Protein AF-A0A401RMC0-F1 (afdb_monomer)

Nearest PDB structures (foldseek):
  8xi2-assembly1_A  TM=3.808E-01  e=8.772E+00  Chlamydomonas reinhardtii

Structure (mmCIF, N/CA/C/O backbone):
data_AF-A0A401RMC0-F1
#
_entry.id   AF-A0A401RMC0-F1
#
loop_
_atom_site.group_PDB
_atom_site.id
_atom_site.type_symbol
_atom_site.label_atom_id
_atom_site.label_alt_id
_atom_site.label_comp_id
_atom_site.label_asym_id
_atom_site.label_entity_id
_atom_site.label_seq_id
_atom_site.pdbx_PDB_ins_code
_atom_site.Cartn_x
_atom_site.Cartn_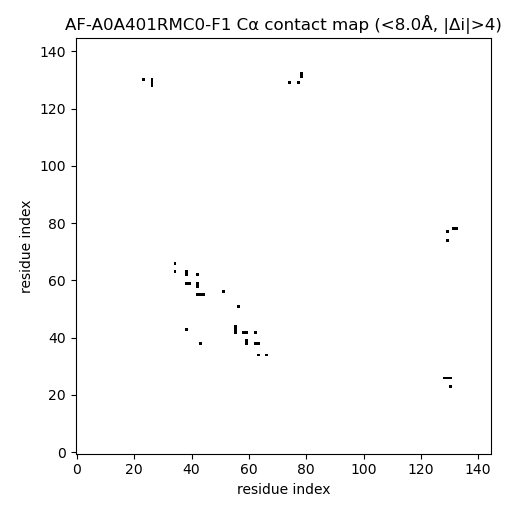y
_atom_site.Cartn_z
_atom_site.occupancy
_atom_site.B_iso_or_equiv
_atom_site.auth_seq_id
_atom_site.auth_comp_id
_atom_site.auth_asym_id
_atom_site.auth_atom_id
_atom_site.pdbx_PDB_model_num
ATOM 1 N N . HIS A 1 1 ? 25.670 35.504 -43.024 1.00 44.22 1 HIS A N 1
ATOM 2 C CA . HIS A 1 1 ? 24.771 34.330 -42.965 1.00 44.22 1 HIS A CA 1
ATOM 3 C C . HIS A 1 1 ? 25.472 33.281 -42.106 1.00 44.22 1 HIS A C 1
ATOM 5 O O . HIS A 1 1 ? 26.605 32.979 -42.419 1.00 44.22 1 HIS A O 1
ATOM 11 N N . ASN A 1 2 ? 24.986 32.751 -40.991 1.00 43.59 2 ASN A N 1
ATOM 12 C CA . ASN A 1 2 ? 23.652 32.695 -40.419 1.00 43.59 2 ASN A CA 1
ATOM 13 C C . ASN A 1 2 ? 23.847 32.429 -38.906 1.00 43.59 2 ASN A C 1
ATOM 15 O O . ASN A 1 2 ? 24.437 31.412 -38.549 1.00 43.59 2 ASN A O 1
ATOM 19 N N . TRP A 1 3 ? 23.411 33.331 -38.021 1.00 46.22 3 TRP A N 1
ATOM 20 C CA . TRP A 1 3 ? 23.380 33.080 -36.571 1.00 46.22 3 TRP A CA 1
ATOM 21 C C . TRP A 1 3 ? 22.082 32.338 -36.244 1.00 46.22 3 TRP A C 1
ATOM 23 O O . TRP A 1 3 ? 21.088 32.935 -35.832 1.00 46.22 3 TRP A O 1
ATOM 33 N N . ALA A 1 4 ? 22.067 31.026 -36.474 1.00 55.19 4 ALA A N 1
ATOM 34 C CA . ALA A 1 4 ? 20.965 30.170 -36.054 1.00 55.19 4 ALA A CA 1
ATOM 35 C C . ALA A 1 4 ? 21.106 29.868 -34.553 1.00 55.19 4 ALA A C 1
ATOM 37 O O . ALA A 1 4 ? 21.628 28.836 -34.141 1.00 55.19 4 ALA A O 1
ATOM 38 N N . GLY A 1 5 ? 20.663 30.811 -33.721 1.00 53.88 5 GLY A N 1
ATOM 39 C CA . GLY A 1 5 ? 20.479 30.580 -32.295 1.00 53.88 5 GLY A CA 1
ATOM 40 C C . GLY A 1 5 ? 19.337 29.592 -32.069 1.00 53.88 5 GLY A C 1
ATOM 41 O O . GLY A 1 5 ? 18.167 29.945 -32.222 1.00 53.88 5 GLY A O 1
ATOM 42 N N . HIS A 1 6 ? 19.663 28.365 -31.663 1.00 63.25 6 HIS A N 1
ATOM 43 C CA . HIS A 1 6 ? 18.699 27.451 -31.056 1.00 63.25 6 HIS A CA 1
ATOM 44 C C . HIS A 1 6 ? 18.194 28.063 -29.742 1.00 63.25 6 HIS A C 1
ATOM 46 O O . HIS A 1 6 ? 18.799 27.894 -28.683 1.00 63.25 6 HIS A O 1
ATOM 52 N N . ARG A 1 7 ? 17.070 28.787 -29.790 1.00 61.75 7 ARG A N 1
ATOM 53 C CA . ARG A 1 7 ? 16.339 29.149 -28.572 1.00 61.75 7 ARG A CA 1
ATOM 54 C C . ARG A 1 7 ? 15.797 27.858 -27.959 1.00 61.75 7 ARG A C 1
ATOM 56 O O . ARG A 1 7 ? 14.891 27.243 -28.520 1.00 61.75 7 ARG A O 1
ATOM 63 N N . LYS A 1 8 ? 16.352 27.430 -26.820 1.00 62.69 8 LYS A N 1
ATOM 64 C CA . LYS A 1 8 ? 15.732 26.373 -26.009 1.00 62.69 8 LYS A CA 1
ATOM 65 C C . LYS A 1 8 ? 14.327 26.842 -25.603 1.00 62.69 8 LYS A C 1
ATOM 67 O O . LYS A 1 8 ? 14.196 27.990 -25.174 1.00 62.69 8 LYS A O 1
ATOM 72 N N . PRO A 1 9 ? 13.282 26.002 -25.715 1.00 62.03 9 PRO A N 1
ATOM 73 C CA . PRO A 1 9 ? 11.961 26.371 -25.228 1.00 62.03 9 PRO A CA 1
ATOM 74 C C . PRO A 1 9 ? 12.041 26.604 -23.715 1.00 62.03 9 PRO A C 1
ATOM 76 O O . PRO A 1 9 ? 12.401 25.698 -22.955 1.00 62.03 9 PRO A O 1
ATOM 79 N N . ALA A 1 10 ? 11.736 27.832 -23.294 1.00 59.50 10 ALA A N 1
ATOM 80 C CA . ALA A 1 10 ? 11.600 28.230 -21.899 1.00 59.50 10 ALA A CA 1
ATOM 81 C C . ALA A 1 10 ? 10.448 27.425 -21.275 1.00 59.50 10 ALA A C 1
ATOM 83 O O . ALA A 1 10 ? 9.285 27.786 -21.402 1.00 59.50 10 ALA A O 1
ATOM 84 N N . GLY A 1 11 ? 10.759 26.258 -20.707 1.00 60.00 11 GLY A N 1
ATOM 85 C CA . GLY A 1 11 ? 9.752 25.365 -20.130 1.00 60.00 11 GLY A CA 1
ATOM 86 C C . GLY A 1 11 ? 10.101 23.877 -20.119 1.00 60.00 11 GLY A C 1
ATOM 87 O O . GLY A 1 11 ? 9.435 23.134 -19.406 1.00 60.00 11 GLY A O 1
ATOM 88 N N . LYS A 1 12 ? 11.130 23.415 -20.851 1.00 63.38 12 LYS A N 1
ATOM 89 C CA . LYS A 1 12 ? 11.584 22.009 -20.739 1.00 63.38 12 LYS A CA 1
ATOM 90 C C . LYS A 1 12 ? 12.226 21.723 -19.377 1.00 63.38 12 LYS A C 1
ATOM 92 O O . LYS A 1 12 ? 11.732 20.882 -18.645 1.00 63.38 12 LYS A O 1
ATOM 97 N N . GLY A 1 13 ? 13.195 22.541 -18.960 1.00 63.12 13 GLY A N 1
ATOM 98 C CA . GLY A 1 13 ? 13.913 22.318 -17.695 1.00 63.12 13 GLY A CA 1
ATOM 99 C C . GLY A 1 13 ? 13.060 22.418 -16.420 1.00 63.12 13 GLY A C 1
ATOM 100 O O . GLY A 1 13 ? 13.413 21.821 -15.412 1.00 63.12 13 GLY A O 1
ATOM 101 N N . HIS A 1 14 ? 11.934 23.142 -16.445 1.00 69.06 14 HIS A N 1
ATOM 102 C CA . HIS A 1 14 ? 11.007 23.180 -15.306 1.00 69.06 14 HIS A CA 1
ATOM 103 C C . HIS A 1 14 ? 10.126 21.923 -15.243 1.00 69.06 14 HIS A C 1
ATOM 105 O O . HIS A 1 14 ? 9.879 21.409 -14.158 1.00 69.06 14 HIS A O 1
ATOM 111 N N . ARG A 1 15 ? 9.701 21.391 -16.398 1.00 68.19 15 ARG A N 1
ATOM 112 C CA . ARG A 1 15 ? 8.924 20.145 -16.466 1.00 68.19 15 ARG A CA 1
ATOM 113 C C . ARG A 1 15 ? 9.756 18.932 -16.058 1.00 68.19 15 ARG A C 1
ATOM 115 O O . ARG A 1 15 ? 9.285 18.152 -15.241 1.00 68.19 15 ARG A O 1
ATOM 122 N N . ASP A 1 16 ? 10.995 18.852 -16.541 1.00 73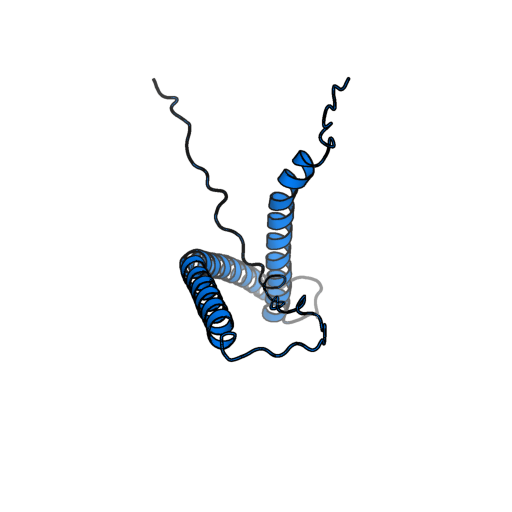.50 16 ASP A N 1
ATOM 123 C CA . ASP A 1 16 ? 11.909 17.740 -16.245 1.00 73.50 16 ASP A CA 1
ATOM 124 C C . ASP A 1 16 ? 12.266 17.677 -14.741 1.00 73.50 16 ASP A C 1
ATOM 126 O O . ASP A 1 16 ? 12.494 16.602 -14.195 1.00 73.50 16 ASP A O 1
ATOM 130 N N . ARG A 1 17 ? 12.271 18.825 -14.037 1.00 74.19 17 ARG A N 1
ATOM 131 C CA . ARG A 1 17 ? 12.481 18.881 -12.578 1.00 74.19 17 ARG A CA 1
ATOM 132 C C . ARG A 1 17 ? 11.234 18.501 -11.775 1.00 74.19 17 ARG A C 1
ATOM 134 O O . ARG A 1 17 ? 11.372 17.871 -10.734 1.00 74.19 17 ARG A O 1
ATOM 141 N N . MET A 1 18 ? 10.043 18.850 -12.262 1.00 81.31 18 MET A N 1
ATOM 142 C CA . MET A 1 18 ? 8.786 18.496 -11.592 1.00 81.31 18 MET A CA 1
ATOM 143 C C . MET A 1 18 ? 8.379 17.035 -11.799 1.00 81.31 18 MET A C 1
ATOM 145 O O . MET A 1 18 ? 7.607 16.497 -11.013 1.00 81.31 18 MET A O 1
ATOM 149 N N . GLU A 1 19 ? 8.878 16.368 -12.836 1.00 86.81 19 GLU A N 1
ATOM 150 C CA . GLU A 1 19 ? 8.550 14.972 -13.128 1.00 86.81 19 GLU A CA 1
ATOM 151 C C . GLU A 1 19 ? 8.875 13.983 -11.985 1.00 86.81 19 GLU A C 1
ATOM 153 O O . GLU A 1 19 ? 7.973 13.230 -11.601 1.00 86.81 19 GLU A O 1
ATOM 158 N N . PRO A 1 20 ? 10.072 13.995 -11.357 1.00 89.62 20 PRO A N 1
ATOM 159 C CA . PRO A 1 20 ? 10.345 13.142 -10.196 1.00 89.62 20 PRO A CA 1
ATOM 160 C C . PRO A 1 20 ? 9.500 13.515 -8.970 1.00 89.62 20 PRO A C 1
ATOM 162 O O . PRO A 1 20 ? 9.054 12.636 -8.238 1.00 89.62 20 PRO A O 1
ATOM 165 N N . GLU A 1 21 ? 9.231 14.804 -8.751 1.00 90.50 21 GLU A N 1
ATOM 166 C CA . GLU A 1 21 ? 8.419 15.289 -7.625 1.00 90.50 21 GLU A CA 1
ATOM 167 C C . GLU A 1 21 ? 6.959 14.822 -7.760 1.00 90.50 21 GLU A C 1
ATOM 169 O O . GLU A 1 21 ? 6.358 14.327 -6.803 1.00 90.50 21 GLU A O 1
ATOM 174 N N . ILE A 1 22 ? 6.412 14.894 -8.977 1.00 91.25 22 ILE A N 1
ATOM 175 C CA . ILE A 1 22 ? 5.079 14.388 -9.313 1.00 91.25 22 ILE A CA 1
ATOM 176 C C . ILE A 1 22 ? 5.033 12.863 -9.195 1.00 91.25 22 ILE A C 1
ATOM 178 O O . ILE A 1 22 ? 4.037 12.333 -8.699 1.00 91.25 22 ILE A O 1
ATOM 182 N N . ARG A 1 23 ? 6.083 12.146 -9.621 1.00 91.75 23 ARG A N 1
ATOM 183 C CA . ARG A 1 23 ? 6.164 10.686 -9.458 1.00 91.75 23 ARG A CA 1
ATOM 184 C C . ARG A 1 23 ? 6.127 10.302 -7.978 1.00 91.75 23 ARG A C 1
ATOM 186 O O . ARG A 1 23 ? 5.265 9.524 -7.592 1.00 91.75 23 ARG A O 1
ATOM 193 N N . ASN A 1 24 ? 6.943 10.933 -7.138 1.00 89.94 24 ASN A N 1
ATOM 194 C CA . ASN A 1 24 ? 6.962 10.663 -5.697 1.00 89.94 24 ASN A CA 1
ATOM 195 C C . ASN A 1 24 ? 5.593 10.887 -5.038 1.00 89.94 24 ASN A C 1
ATOM 197 O O . ASN A 1 24 ? 5.158 10.093 -4.204 1.00 89.94 24 ASN A O 1
ATOM 201 N N . LEU A 1 25 ? 4.891 11.956 -5.426 1.00 95.06 25 LEU A N 1
ATOM 202 C CA . LEU A 1 25 ? 3.541 12.217 -4.932 1.00 95.06 25 LEU A CA 1
ATOM 203 C C . LEU A 1 25 ? 2.550 11.142 -5.394 1.00 95.06 25 LEU A C 1
ATOM 205 O O . LEU A 1 25 ? 1.743 10.672 -4.593 1.00 95.06 25 LEU A O 1
ATOM 209 N N . ARG A 1 26 ? 2.599 10.747 -6.671 1.00 94.94 26 ARG A N 1
ATOM 210 C CA . ARG A 1 26 ? 1.746 9.674 -7.207 1.00 94.94 26 ARG A CA 1
ATOM 211 C C . ARG A 1 26 ? 1.982 8.365 -6.460 1.00 94.94 26 ARG A C 1
ATOM 213 O O . ARG A 1 26 ? 1.012 7.732 -6.053 1.00 94.94 26 ARG A O 1
ATOM 220 N N . ASP A 1 27 ? 3.237 8.018 -6.213 1.00 91.88 27 ASP A N 1
ATOM 221 C CA . ASP A 1 27 ? 3.622 6.797 -5.506 1.00 91.88 27 ASP A CA 1
ATOM 222 C C . ASP A 1 27 ? 3.112 6.815 -4.059 1.00 91.88 27 ASP A C 1
ATOM 224 O O . ASP A 1 27 ? 2.526 5.839 -3.585 1.00 91.88 27 ASP A O 1
ATOM 228 N N . PHE A 1 28 ? 3.239 7.957 -3.373 1.00 94.38 28 PHE A N 1
ATOM 229 C CA . PHE A 1 28 ? 2.660 8.145 -2.044 1.00 94.38 28 PHE A CA 1
ATOM 230 C C . PHE A 1 28 ? 1.141 7.949 -2.050 1.00 94.38 28 PHE A C 1
ATOM 232 O O . PHE A 1 28 ? 0.609 7.215 -1.216 1.00 94.38 28 PHE A O 1
ATOM 239 N N . LEU A 1 29 ? 0.438 8.576 -2.997 1.00 95.81 29 LEU A N 1
ATOM 240 C CA . LEU A 1 29 ? -1.019 8.490 -3.086 1.00 95.81 29 LEU A CA 1
ATOM 241 C C . LEU A 1 29 ? -1.493 7.071 -3.414 1.00 95.81 29 LEU A C 1
ATOM 243 O O . LEU A 1 29 ? -2.506 6.635 -2.872 1.00 95.81 29 LEU A O 1
ATOM 247 N N . LEU A 1 30 ? -0.758 6.326 -4.241 1.00 94.94 30 LEU A N 1
ATOM 248 C CA . LEU A 1 30 ? -1.053 4.920 -4.525 1.00 94.94 30 LEU A CA 1
ATOM 249 C C . LEU A 1 30 ? -0.966 4.064 -3.255 1.00 94.94 30 LEU A C 1
ATOM 251 O O . LEU A 1 30 ? -1.902 3.322 -2.946 1.00 94.94 30 LEU A O 1
ATOM 255 N N . VAL A 1 31 ? 0.114 4.206 -2.481 1.00 95.12 31 VAL A N 1
ATOM 256 C CA . VAL A 1 31 ? 0.289 3.477 -1.213 1.00 95.12 31 VAL A CA 1
ATOM 257 C C . VAL A 1 31 ? -0.766 3.896 -0.190 1.00 95.12 31 VAL A C 1
ATOM 259 O O . VAL A 1 31 ? -1.355 3.038 0.469 1.00 95.12 31 VAL A O 1
ATOM 262 N N . TYR A 1 32 ? -1.047 5.195 -0.081 1.00 96.50 32 TYR A N 1
ATOM 263 C CA . TYR A 1 32 ? -2.067 5.729 0.816 1.00 96.50 32 TYR A CA 1
ATOM 264 C C . TYR A 1 32 ? -3.454 5.170 0.487 1.00 96.50 32 TYR A C 1
ATOM 266 O O . TYR A 1 32 ? -4.108 4.611 1.366 1.00 96.50 32 TYR A O 1
ATOM 274 N N . ASN A 1 33 ? -3.876 5.247 -0.777 1.00 96.88 33 ASN A N 1
ATOM 275 C CA . ASN A 1 33 ? -5.179 4.748 -1.216 1.00 96.88 33 ASN A CA 1
ATOM 276 C C . ASN A 1 33 ? -5.309 3.242 -0.986 1.00 96.88 33 ASN A C 1
ATOM 278 O O . ASN A 1 33 ? -6.358 2.760 -0.559 1.00 96.88 33 ASN A O 1
ATOM 282 N N . LYS A 1 34 ? -4.230 2.483 -1.213 1.00 96.75 34 LYS A N 1
ATOM 283 C CA . LYS A 1 34 ? -4.260 1.050 -0.931 1.00 96.75 34 LYS A CA 1
ATOM 284 C C . LYS A 1 34 ? -4.343 0.758 0.566 1.00 96.75 34 LYS A C 1
ATOM 286 O O . LYS A 1 34 ? -5.035 -0.178 0.979 1.00 96.75 34 LYS A O 1
ATOM 291 N N . MET A 1 35 ? -3.643 1.541 1.381 1.00 97.06 35 MET A N 1
ATOM 292 C CA . MET A 1 35 ? -3.658 1.416 2.835 1.00 97.06 35 MET A CA 1
ATOM 293 C C . MET A 1 35 ? -5.046 1.702 3.405 1.00 97.06 35 MET A C 1
ATOM 295 O O . MET A 1 35 ? -5.530 0.920 4.223 1.00 97.06 35 MET A O 1
ATOM 299 N N . THR A 1 36 ? -5.698 2.780 2.962 1.00 97.50 36 THR A N 1
ATOM 300 C CA . THR A 1 36 ? -7.036 3.154 3.440 1.00 97.50 36 THR A CA 1
ATOM 301 C C . THR A 1 36 ? -8.065 2.085 3.096 1.00 97.50 36 THR A C 1
ATOM 303 O O . THR A 1 36 ? -8.784 1.642 3.989 1.00 97.50 36 THR A O 1
ATOM 306 N N . GLU A 1 37 ? -8.068 1.586 1.857 1.00 98.19 37 GLU A N 1
ATOM 307 C CA . GLU A 1 37 ? -8.929 0.475 1.430 1.00 98.19 37 GLU A CA 1
ATOM 308 C C . GLU A 1 37 ? -8.689 -0.783 2.283 1.00 98.19 37 GLU A C 1
ATOM 310 O O . GLU A 1 37 ? -9.621 -1.399 2.804 1.00 98.19 37 GLU A O 1
ATOM 315 N N . THR A 1 38 ? -7.422 -1.157 2.468 1.00 97.88 38 THR A N 1
ATOM 316 C CA . THR A 1 38 ? -7.052 -2.380 3.192 1.00 97.88 38 THR A CA 1
ATOM 317 C C . THR A 1 38 ? -7.445 -2.307 4.664 1.00 97.88 38 THR A C 1
ATOM 319 O O . THR A 1 38 ? -7.986 -3.275 5.202 1.00 97.88 38 THR A O 1
ATOM 322 N N . CYS A 1 39 ? -7.178 -1.181 5.326 1.00 98.19 39 CYS A N 1
ATOM 323 C CA . CYS A 1 39 ? -7.514 -1.020 6.735 1.00 98.19 39 CYS A CA 1
ATOM 324 C C . CYS A 1 39 ? -9.019 -0.852 6.942 1.00 98.19 39 CYS A C 1
ATOM 326 O O . CYS A 1 39 ? -9.539 -1.401 7.909 1.00 98.19 39 CYS A O 1
ATOM 328 N N . PHE A 1 40 ? -9.736 -0.204 6.020 1.00 97.69 40 PHE A N 1
ATOM 329 C CA . PHE A 1 40 ? -11.196 -0.148 6.065 1.00 97.69 40 PHE A CA 1
ATOM 330 C C . PHE A 1 40 ? -11.804 -1.556 6.007 1.00 97.69 40 PHE A C 1
ATOM 332 O O . PHE A 1 40 ? -12.502 -1.957 6.933 1.00 97.69 40 PHE A O 1
ATOM 339 N N . ASN A 1 41 ? -11.432 -2.352 4.998 1.00 97.50 41 ASN A N 1
ATOM 340 C CA . ASN A 1 41 ? -11.959 -3.709 4.806 1.00 97.50 41 ASN A CA 1
ATOM 341 C C . ASN A 1 41 ? -11.610 -4.683 5.944 1.00 97.50 41 ASN A C 1
ATOM 343 O O . ASN A 1 41 ? -12.285 -5.696 6.116 1.00 97.50 41 ASN A O 1
ATOM 347 N N . LYS A 1 42 ? -10.527 -4.430 6.690 1.00 97.50 42 LYS A N 1
ATOM 348 C CA . LYS A 1 42 ? -10.080 -5.302 7.788 1.00 97.50 42 LYS A CA 1
ATOM 349 C C . LYS A 1 42 ? -10.579 -4.870 9.159 1.00 97.50 42 LYS A C 1
ATOM 351 O O . LYS A 1 42 ? -10.806 -5.735 9.999 1.00 97.50 42 LYS A O 1
ATOM 356 N N . CYS A 1 43 ? -10.653 -3.566 9.406 1.00 97.88 43 CYS A N 1
ATOM 357 C CA . CYS A 1 43 ? -10.889 -3.036 10.742 1.00 97.88 43 CYS A CA 1
ATOM 358 C C . CYS A 1 43 ? -12.306 -2.524 10.943 1.00 97.88 43 CYS A C 1
ATOM 360 O O . CYS A 1 43 ? -12.766 -2.580 12.073 1.00 97.88 43 CYS A O 1
ATOM 362 N N . VAL A 1 44 ? -12.999 -2.051 9.905 1.00 96.31 44 VAL A N 1
ATOM 363 C CA . VAL A 1 44 ? -14.384 -1.590 10.048 1.00 96.31 44 VAL A CA 1
ATOM 364 C C . VAL A 1 44 ? -15.299 -2.802 9.976 1.00 96.31 44 VAL A C 1
ATOM 366 O O . VAL A 1 44 ? -15.458 -3.419 8.925 1.00 96.31 44 VAL A O 1
ATOM 369 N N . THR A 1 45 ? -15.863 -3.175 11.122 1.00 92.19 45 THR A N 1
ATOM 370 C CA . THR A 1 45 ? -16.641 -4.421 11.260 1.00 92.19 45 THR A CA 1
ATOM 371 C C . THR A 1 45 ? -18.129 -4.162 11.412 1.00 92.19 45 THR A C 1
ATOM 373 O O . THR A 1 45 ? -18.943 -5.035 11.106 1.00 92.19 45 THR A O 1
ATOM 376 N N . ASN A 1 46 ? -18.501 -2.967 11.872 1.00 89.00 46 ASN A N 1
ATOM 377 C CA . ASN A 1 46 ? -19.883 -2.618 12.133 1.00 89.00 46 ASN A CA 1
ATOM 378 C C . ASN A 1 46 ? -20.173 -1.169 11.718 1.00 89.00 46 ASN A C 1
ATOM 380 O O . ASN A 1 46 ? -19.473 -0.248 12.118 1.00 89.00 46 ASN A O 1
ATOM 384 N N . LEU A 1 47 ? -21.234 -0.970 10.932 1.00 93.06 47 LEU A N 1
ATOM 385 C CA . LEU A 1 47 ? -21.653 0.344 10.424 1.00 93.06 47 LEU A CA 1
ATOM 386 C C . LEU A 1 47 ? -22.949 0.852 11.081 1.00 93.06 47 LEU A C 1
ATOM 388 O O . LEU A 1 47 ? -23.599 1.752 10.555 1.00 93.06 47 LEU A O 1
ATOM 392 N N . ASN A 1 48 ? -23.346 0.284 12.224 1.00 93.69 48 ASN A N 1
ATOM 393 C CA . ASN A 1 48 ? -24.562 0.692 12.937 1.00 93.69 48 ASN A CA 1
ATOM 394 C C . ASN A 1 48 ? -24.415 2.069 13.603 1.00 93.69 48 ASN A C 1
ATOM 396 O O . ASN A 1 48 ? -25.418 2.711 13.911 1.00 93.69 48 ASN A O 1
ATOM 400 N N . TYR A 1 49 ? -23.182 2.532 13.822 1.00 90.81 49 TYR A N 1
ATOM 401 C CA . TYR A 1 49 ? -22.882 3.830 14.416 1.00 90.81 49 TYR A CA 1
ATOM 402 C C . TYR A 1 49 ? -21.994 4.650 13.483 1.00 90.81 49 TYR A C 1
ATOM 404 O O . TYR A 1 49 ? -21.146 4.120 12.773 1.00 90.81 49 TYR A O 1
ATOM 412 N N . ARG A 1 50 ? -22.179 5.974 13.501 1.00 93.38 50 ARG A N 1
ATOM 413 C CA . ARG A 1 50 ? -21.386 6.910 12.688 1.00 93.38 50 ARG A CA 1
ATOM 414 C C . ARG A 1 50 ? -19.955 7.096 13.213 1.00 93.38 50 ARG A C 1
ATOM 416 O O . ARG A 1 50 ? -19.091 7.542 12.465 1.00 93.38 50 ARG A O 1
ATOM 423 N N . ASN A 1 51 ? -19.719 6.790 14.487 1.00 93.25 51 ASN A N 1
ATOM 424 C CA . ASN A 1 51 ? -18.425 6.977 15.137 1.00 93.25 51 ASN A CA 1
ATOM 425 C C . ASN A 1 51 ? -17.635 5.667 15.154 1.00 93.25 51 ASN A C 1
ATOM 427 O O . ASN A 1 51 ? -18.209 4.604 15.373 1.00 93.25 51 ASN A O 1
ATOM 431 N N . ILE A 1 52 ? -16.316 5.780 14.991 1.00 93.38 52 ILE A N 1
ATOM 432 C CA . ILE A 1 52 ? -15.372 4.667 15.132 1.00 93.38 52 ILE A CA 1
ATOM 433 C C . ILE A 1 52 ? -15.351 4.205 16.592 1.00 93.38 52 ILE A C 1
ATOM 435 O O . ILE A 1 52 ? -15.240 5.018 17.512 1.00 93.38 52 ILE A O 1
ATOM 439 N N . THR A 1 53 ? -15.457 2.896 16.802 1.00 95.12 53 THR A N 1
ATOM 440 C CA . THR A 1 53 ? -15.331 2.295 18.137 1.00 95.12 53 THR A CA 1
ATOM 441 C C . THR A 1 53 ? -13.859 2.194 18.560 1.00 95.12 53 THR A C 1
ATOM 443 O O . THR A 1 53 ? -12.969 2.096 17.718 1.00 95.12 53 THR A O 1
ATOM 446 N N . LEU A 1 54 ? -13.574 2.136 19.867 1.00 95.69 54 LEU A N 1
ATOM 447 C CA . LEU A 1 54 ? -12.194 2.024 20.381 1.00 95.69 54 LEU A CA 1
ATOM 448 C C . LEU A 1 54 ? -11.447 0.793 19.826 1.00 95.69 54 LEU A C 1
ATOM 450 O O . LEU A 1 54 ? -10.239 0.821 19.597 1.00 95.69 54 LEU A O 1
ATOM 454 N N . THR A 1 55 ? -12.167 -0.306 19.595 1.00 95.69 55 THR A N 1
ATOM 455 C CA . THR A 1 55 ? -11.622 -1.523 18.981 1.00 95.69 55 THR A CA 1
ATOM 456 C C . THR A 1 55 ? -11.199 -1.302 17.532 1.00 95.69 55 THR A C 1
ATOM 458 O O . THR A 1 55 ? -10.137 -1.771 17.123 1.00 95.69 55 THR A O 1
ATOM 461 N N . GLU A 1 56 ? -12.001 -0.568 16.764 1.00 96.69 56 GLU A N 1
ATOM 462 C CA . GLU A 1 56 ? -11.711 -0.249 15.367 1.00 96.69 56 GLU A CA 1
ATOM 463 C C . GLU A 1 56 ? -10.573 0.768 15.268 1.00 96.69 56 GLU A C 1
ATOM 465 O O . GLU A 1 56 ? -9.669 0.586 14.457 1.00 96.69 56 GLU A O 1
ATOM 470 N N . GLU A 1 57 ? -10.542 1.769 16.151 1.00 96.62 57 GLU A N 1
ATOM 471 C CA . GLU A 1 57 ? -9.444 2.735 16.264 1.00 96.62 57 GLU A CA 1
ATOM 472 C C . GLU A 1 57 ? -8.104 2.031 16.528 1.00 96.62 57 GLU A C 1
ATOM 474 O O . GLU A 1 57 ? -7.134 2.204 15.784 1.00 96.62 57 GLU A O 1
ATOM 479 N N . ASN A 1 58 ? -8.065 1.152 17.534 1.00 98.12 58 ASN A N 1
ATOM 480 C CA . ASN A 1 58 ? -6.878 0.356 17.842 1.00 98.12 58 ASN A CA 1
ATOM 481 C C . ASN A 1 58 ? -6.478 -0.560 16.675 1.00 98.12 58 ASN A C 1
ATOM 483 O O . ASN A 1 58 ? -5.286 -0.735 16.405 1.00 98.12 58 ASN A O 1
ATOM 487 N N . CYS A 1 59 ? -7.445 -1.141 15.960 1.00 98.31 59 CYS A N 1
ATOM 488 C CA . CYS A 1 59 ? -7.164 -1.941 14.769 1.00 98.31 59 CYS A CA 1
ATOM 489 C C . CYS A 1 59 ? -6.539 -1.094 13.654 1.00 98.31 59 CYS A C 1
ATOM 491 O O . CYS A 1 59 ? -5.517 -1.498 13.098 1.00 98.31 59 CYS A O 1
ATOM 493 N N . ILE A 1 60 ? -7.102 0.080 13.353 1.00 98.06 60 ILE A N 1
ATOM 494 C CA . ILE A 1 60 ? -6.635 0.973 12.283 1.00 98.06 60 ILE A CA 1
ATOM 495 C C . ILE A 1 60 ? -5.205 1.444 12.562 1.00 98.06 60 ILE A C 1
ATOM 497 O O . ILE A 1 60 ? -4.359 1.355 11.671 1.00 98.06 60 ILE A O 1
ATOM 501 N N . ASN A 1 61 ? -4.901 1.844 13.801 1.00 98.06 61 ASN A N 1
ATOM 502 C CA . ASN A 1 61 ? -3.551 2.252 14.207 1.00 98.06 61 ASN A CA 1
ATOM 503 C C . ASN A 1 61 ? -2.522 1.131 13.981 1.00 98.06 61 ASN A C 1
ATOM 505 O O . ASN A 1 61 ? -1.464 1.341 13.382 1.00 98.06 61 ASN A O 1
ATOM 509 N N . ASN A 1 62 ? -2.863 -0.094 14.387 1.00 98.38 62 ASN A N 1
ATOM 510 C CA . ASN A 1 62 ? -2.008 -1.258 14.167 1.00 98.38 62 ASN A CA 1
ATOM 511 C C . ASN A 1 62 ? -1.906 -1.647 12.684 1.00 98.38 62 ASN A C 1
ATOM 513 O O . ASN A 1 62 ? -0.841 -2.065 12.231 1.00 98.38 62 ASN A O 1
ATOM 517 N N . CYS A 1 63 ? -2.999 -1.537 11.927 1.00 98.38 63 CYS A N 1
ATOM 518 C CA . CYS A 1 63 ? -3.046 -1.841 10.500 1.00 98.38 63 CYS A CA 1
ATOM 519 C C . CYS A 1 63 ? -2.131 -0.904 9.709 1.00 98.38 63 CYS A C 1
ATOM 521 O O . CYS A 1 63 ? -1.263 -1.381 8.976 1.00 98.38 63 CYS A O 1
ATOM 523 N N . ALA A 1 64 ? -2.270 0.407 9.917 1.00 98.06 64 ALA A N 1
ATOM 524 C CA . ALA A 1 64 ? -1.444 1.416 9.268 1.00 98.06 64 ALA A CA 1
ATOM 525 C C . ALA A 1 64 ? 0.039 1.229 9.619 1.00 98.06 64 ALA A C 1
ATOM 527 O O . ALA A 1 64 ? 0.874 1.141 8.720 1.00 98.06 64 ALA A O 1
ATOM 528 N N . GLY A 1 65 ? 0.368 1.061 10.907 1.00 97.81 65 GLY A N 1
ATOM 529 C CA . GLY A 1 65 ? 1.748 0.828 11.346 1.00 97.81 65 GLY A CA 1
ATOM 530 C C . GLY A 1 65 ? 2.369 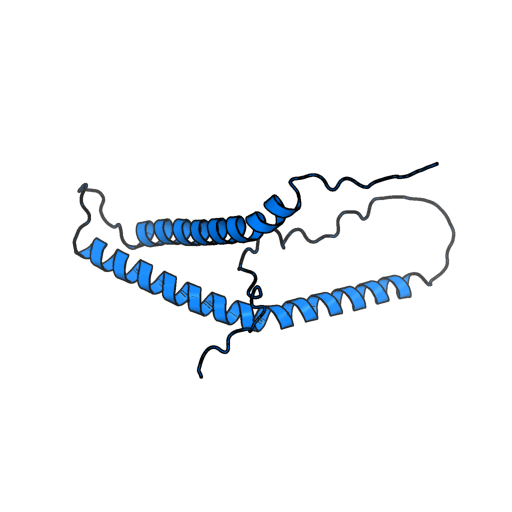-0.425 10.720 1.00 97.81 65 GLY A C 1
ATOM 531 O O . GLY A 1 65 ? 3.485 -0.378 10.197 1.00 97.81 65 GLY A O 1
ATOM 532 N N . LYS A 1 66 ? 1.626 -1.542 10.690 1.00 98.12 66 LYS A N 1
ATOM 533 C CA . LYS A 1 66 ? 2.073 -2.774 10.019 1.00 98.12 66 LYS A CA 1
ATOM 534 C C . LYS A 1 66 ? 2.318 -2.537 8.536 1.00 98.12 66 LYS A C 1
ATOM 536 O O . LYS A 1 66 ? 3.384 -2.904 8.053 1.00 98.12 66 LYS A O 1
ATOM 541 N N . LEU A 1 67 ? 1.365 -1.921 7.837 1.00 97.25 67 LEU A N 1
ATOM 542 C CA . LEU A 1 67 ? 1.450 -1.721 6.394 1.00 97.25 67 LEU A CA 1
ATOM 543 C C . LEU A 1 67 ? 2.635 -0.823 6.026 1.00 97.25 67 LEU A C 1
ATOM 545 O O . LEU A 1 67 ? 3.413 -1.198 5.151 1.00 97.25 67 LEU A O 1
ATOM 549 N N . ILE A 1 68 ? 2.851 0.276 6.754 1.00 96.62 68 ILE A N 1
ATOM 550 C CA . ILE A 1 68 ? 4.004 1.172 6.572 1.00 96.62 68 ILE A CA 1
ATOM 551 C C . ILE A 1 68 ? 5.322 0.413 6.764 1.00 96.62 68 ILE A C 1
ATOM 553 O O . ILE A 1 68 ? 6.186 0.450 5.886 1.00 96.62 68 ILE A O 1
ATOM 557 N N . HIS A 1 69 ? 5.475 -0.328 7.867 1.00 97.44 69 HIS A N 1
ATOM 558 C CA . HIS A 1 69 ? 6.702 -1.084 8.137 1.00 97.44 69 HIS A CA 1
ATOM 559 C C . HIS A 1 69 ? 6.946 -2.173 7.089 1.00 97.44 69 HIS A C 1
ATOM 561 O O . HIS A 1 69 ? 8.073 -2.356 6.626 1.00 97.44 69 HIS A O 1
ATOM 567 N N . THR A 1 70 ? 5.898 -2.894 6.683 1.00 96.56 70 THR A N 1
ATOM 568 C CA . THR A 1 70 ? 6.020 -3.912 5.635 1.00 96.56 70 THR A CA 1
ATOM 569 C C . THR A 1 70 ? 6.363 -3.301 4.287 1.00 96.56 70 THR A C 1
ATOM 571 O O . THR A 1 70 ? 7.247 -3.823 3.615 1.00 96.56 70 THR A O 1
ATOM 574 N N . ASN A 1 71 ? 5.745 -2.174 3.926 1.00 93.75 71 ASN A N 1
ATOM 575 C CA . ASN A 1 71 ? 6.031 -1.472 2.683 1.00 93.75 71 ASN A CA 1
ATOM 576 C C . ASN A 1 71 ? 7.502 -1.045 2.637 1.00 93.75 71 ASN A C 1
ATOM 578 O O . ASN A 1 71 ? 8.192 -1.323 1.665 1.00 93.75 71 ASN A O 1
ATOM 582 N N . HIS A 1 72 ? 8.028 -0.493 3.734 1.00 95.81 72 HIS A N 1
ATOM 583 C CA . HIS A 1 72 ? 9.437 -0.106 3.827 1.00 95.81 72 HIS A CA 1
ATOM 584 C C . HIS A 1 72 ? 10.403 -1.292 3.685 1.00 95.81 72 HIS A C 1
ATOM 586 O O . HIS A 1 72 ? 11.438 -1.181 3.025 1.00 95.81 72 HIS A O 1
ATOM 592 N N . ARG A 1 73 ? 10.073 -2.440 4.291 1.00 97.12 73 ARG A N 1
ATOM 593 C CA . ARG A 1 73 ? 10.887 -3.663 4.184 1.00 97.12 73 ARG A CA 1
ATOM 594 C C . ARG A 1 73 ? 10.870 -4.241 2.772 1.00 97.12 73 ARG A C 1
ATOM 596 O O . ARG A 1 73 ? 11.926 -4.607 2.265 1.00 97.12 73 ARG A O 1
ATOM 603 N N . LEU A 1 74 ? 9.693 -4.311 2.151 1.00 95.00 74 LEU A N 1
ATOM 604 C CA . LEU A 1 74 ? 9.536 -4.775 0.772 1.00 95.00 74 LEU A CA 1
ATOM 605 C C . LEU A 1 74 ? 10.279 -3.862 -0.194 1.00 95.00 74 LEU A C 1
ATOM 607 O O . LEU A 1 74 ? 11.020 -4.349 -1.041 1.00 95.00 74 LEU A O 1
ATOM 611 N N . MET A 1 75 ? 10.145 -2.552 -0.003 1.00 93.69 75 MET A N 1
ATOM 612 C CA . MET A 1 75 ? 10.841 -1.552 -0.793 1.00 93.69 75 MET A CA 1
ATOM 613 C C . MET A 1 75 ? 12.357 -1.728 -0.693 1.00 93.69 75 MET A C 1
ATOM 615 O O . MET A 1 75 ? 13.029 -1.854 -1.708 1.00 93.69 75 MET A O 1
ATOM 619 N N . SER A 1 76 ? 12.896 -1.841 0.524 1.00 94.88 76 SER A N 1
ATOM 620 C CA . SER A 1 76 ? 14.331 -2.075 0.740 1.00 94.88 76 SER A CA 1
ATOM 621 C C . SER A 1 76 ? 14.837 -3.337 0.030 1.00 94.88 76 SER A C 1
ATOM 623 O O . SER A 1 76 ? 15.858 -3.297 -0.655 1.00 94.88 76 SER A O 1
ATOM 625 N N . ALA A 1 77 ? 14.100 -4.447 0.128 1.00 96.31 77 ALA A N 1
ATOM 626 C CA . ALA A 1 77 ? 14.458 -5.684 -0.561 1.00 96.31 77 ALA A CA 1
ATOM 627 C C . ALA A 1 77 ? 14.386 -5.539 -2.090 1.00 96.31 77 ALA A C 1
ATOM 629 O O . ALA A 1 77 ? 15.272 -6.010 -2.800 1.00 96.31 77 ALA A O 1
ATOM 630 N N . TYR A 1 78 ? 13.359 -4.859 -2.600 1.00 94.94 78 TYR A N 1
ATOM 631 C CA . TYR A 1 78 ? 13.190 -4.595 -4.026 1.00 94.94 78 TYR A CA 1
ATOM 632 C C . TYR A 1 78 ? 14.384 -3.830 -4.603 1.00 94.94 78 TYR A C 1
ATOM 634 O O . TYR A 1 78 ? 14.963 -4.266 -5.596 1.00 94.94 78 TYR A O 1
ATOM 642 N N . VAL A 1 79 ? 14.806 -2.753 -3.932 1.00 95.31 79 VAL A N 1
ATOM 643 C CA . VAL A 1 79 ? 15.982 -1.953 -4.315 1.00 95.31 79 VAL A CA 1
ATOM 644 C C . VAL A 1 79 ? 17.251 -2.799 -4.396 1.00 95.31 79 VAL A C 1
ATOM 646 O O . VAL A 1 79 ? 18.054 -2.616 -5.307 1.00 95.31 79 VAL A O 1
ATOM 649 N N . GLN A 1 80 ? 17.432 -3.741 -3.470 1.00 95.06 80 GLN A N 1
ATOM 650 C CA . GLN A 1 80 ? 18.607 -4.617 -3.453 1.00 95.06 80 GLN A CA 1
ATOM 651 C C . GLN A 1 80 ? 18.586 -5.655 -4.583 1.00 95.06 80 GLN A C 1
ATOM 653 O O . GLN A 1 80 ? 19.633 -6.003 -5.124 1.00 95.06 80 GLN A O 1
ATOM 658 N N . LEU A 1 81 ? 17.407 -6.172 -4.934 1.00 95.12 81 LEU A N 1
ATOM 659 C CA . LEU A 1 81 ? 17.267 -7.295 -5.864 1.00 95.12 81 LEU A CA 1
ATOM 660 C C . LEU A 1 81 ? 17.110 -6.857 -7.323 1.00 95.12 81 LEU A C 1
ATOM 662 O O . LEU A 1 81 ? 17.565 -7.561 -8.229 1.00 95.12 81 LEU A O 1
ATOM 666 N N . MET A 1 82 ? 16.477 -5.709 -7.566 1.00 93.88 82 MET A N 1
ATOM 667 C CA . MET A 1 82 ? 16.128 -5.276 -8.917 1.00 93.88 82 MET A CA 1
ATOM 668 C C . MET A 1 82 ? 17.306 -5.089 -9.875 1.00 93.88 82 MET A C 1
ATOM 670 O O . MET A 1 82 ? 17.178 -5.546 -11.012 1.00 93.88 82 MET A O 1
ATOM 674 N N . PRO A 1 83 ? 18.458 -4.514 -9.477 1.00 95.06 83 PRO A N 1
ATOM 675 C CA . PRO A 1 83 ? 19.586 -4.343 -10.392 1.00 95.06 83 PRO A CA 1
ATOM 676 C C . PRO A 1 83 ? 20.035 -5.668 -11.020 1.00 95.06 83 PRO A C 1
ATOM 678 O O . PRO A 1 83 ? 20.217 -5.760 -12.231 1.00 95.06 83 PRO A O 1
ATOM 681 N N . THR A 1 84 ? 20.123 -6.727 -10.213 1.00 94.69 84 THR A N 1
ATOM 682 C CA . THR A 1 84 ? 20.500 -8.071 -10.673 1.00 94.69 84 THR A CA 1
ATOM 683 C C . THR A 1 84 ? 19.452 -8.667 -11.610 1.00 94.69 84 T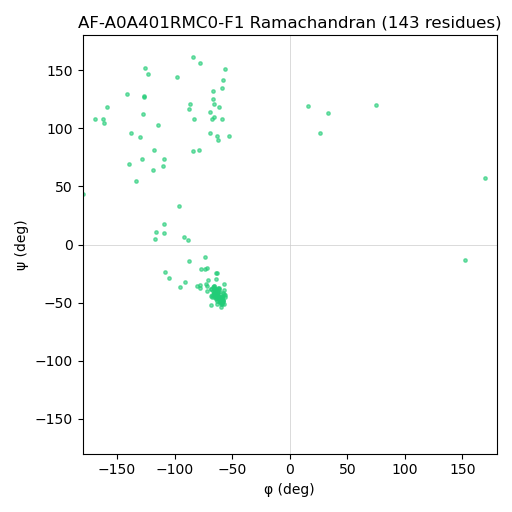HR A C 1
ATOM 685 O O . THR A 1 84 ? 19.794 -9.284 -12.621 1.00 94.69 84 THR A O 1
ATOM 688 N N . ILE A 1 85 ? 18.167 -8.487 -11.289 1.00 93.88 85 ILE A N 1
ATOM 689 C CA . ILE A 1 85 ? 17.060 -8.984 -12.115 1.00 93.88 85 ILE A CA 1
ATOM 690 C C . ILE A 1 85 ? 17.079 -8.296 -13.482 1.00 93.88 85 ILE A C 1
ATOM 692 O O . ILE A 1 85 ? 17.032 -8.978 -14.507 1.00 93.88 85 ILE A O 1
ATOM 696 N N . VAL A 1 86 ? 17.194 -6.967 -13.504 1.00 94.69 86 VAL A N 1
ATOM 697 C CA . VAL A 1 86 ? 17.237 -6.166 -14.734 1.00 94.69 86 VAL A CA 1
ATOM 698 C C . VAL A 1 86 ? 18.470 -6.511 -15.566 1.00 94.69 86 VAL A C 1
ATOM 700 O O . VAL A 1 86 ? 18.335 -6.752 -16.764 1.00 94.69 86 VAL A O 1
ATOM 703 N N . GLN A 1 87 ? 19.644 -6.641 -14.942 1.00 92.81 87 GLN A N 1
ATOM 704 C CA . GLN A 1 87 ? 20.875 -7.011 -15.644 1.00 92.81 87 GLN A CA 1
ATOM 705 C C . GLN A 1 87 ? 20.736 -8.349 -16.378 1.00 92.81 87 GLN A C 1
ATOM 707 O O . GLN A 1 87 ? 21.139 -8.472 -17.534 1.00 92.81 87 GLN A O 1
ATOM 712 N N . ARG A 1 88 ? 20.115 -9.342 -15.731 1.00 94.00 88 ARG A N 1
ATOM 713 C CA . ARG A 1 88 ? 19.863 -10.650 -16.346 1.00 94.00 88 ARG A CA 1
ATOM 714 C C . ARG A 1 88 ? 18.903 -10.557 -17.528 1.00 94.00 88 ARG A C 1
ATOM 716 O O . ARG A 1 88 ? 19.101 -11.224 -18.538 1.00 94.00 88 ARG A O 1
ATOM 723 N N . ARG A 1 89 ? 17.866 -9.718 -17.425 1.00 92.81 89 ARG A N 1
ATOM 724 C CA . ARG A 1 89 ? 16.952 -9.487 -18.551 1.00 92.81 89 ARG A CA 1
ATOM 725 C C . ARG A 1 89 ? 17.697 -8.906 -19.745 1.00 92.81 89 ARG A C 1
ATOM 727 O O . ARG A 1 89 ? 17.509 -9.409 -20.845 1.00 92.81 89 ARG A O 1
ATOM 734 N N . ILE A 1 90 ? 18.562 -7.916 -19.525 1.00 92.31 90 ILE A N 1
ATOM 735 C CA . ILE A 1 90 ? 19.361 -7.301 -20.594 1.00 92.31 90 ILE A CA 1
ATOM 736 C C . ILE A 1 90 ? 20.237 -8.355 -21.286 1.00 92.31 90 ILE A C 1
ATOM 738 O O . ILE A 1 90 ? 20.160 -8.482 -22.507 1.00 92.31 90 ILE A O 1
ATOM 742 N N . SER A 1 91 ? 20.969 -9.186 -20.532 1.00 90.56 91 SER A N 1
ATOM 743 C CA . SER A 1 91 ? 21.804 -10.240 -21.132 1.00 90.56 91 SER A CA 1
ATOM 744 C C . SER A 1 91 ? 20.996 -11.278 -21.917 1.00 90.56 91 SER A C 1
ATOM 746 O O . SER A 1 91 ? 21.432 -11.732 -22.973 1.00 90.56 91 SER A O 1
ATOM 748 N N . ASP A 1 92 ? 19.803 -11.643 -21.433 1.00 91.06 92 ASP A N 1
ATOM 749 C CA . ASP A 1 92 ? 18.924 -12.586 -22.131 1.00 91.06 92 ASP A CA 1
ATOM 750 C C . ASP A 1 92 ? 18.404 -11.996 -23.456 1.00 91.06 92 ASP A C 1
ATOM 752 O O . ASP A 1 92 ? 18.258 -12.725 -24.442 1.00 91.06 92 ASP A O 1
ATOM 756 N N . TYR A 1 93 ? 18.121 -10.687 -23.498 1.00 87.88 93 TYR A N 1
ATOM 757 C CA . TYR A 1 93 ? 17.721 -9.997 -24.729 1.00 87.88 93 TYR A CA 1
ATOM 758 C C . TYR A 1 93 ? 18.865 -9.932 -25.737 1.00 87.88 93 TYR A C 1
ATOM 760 O O . TYR A 1 93 ? 18.645 -10.222 -26.912 1.00 87.88 93 TY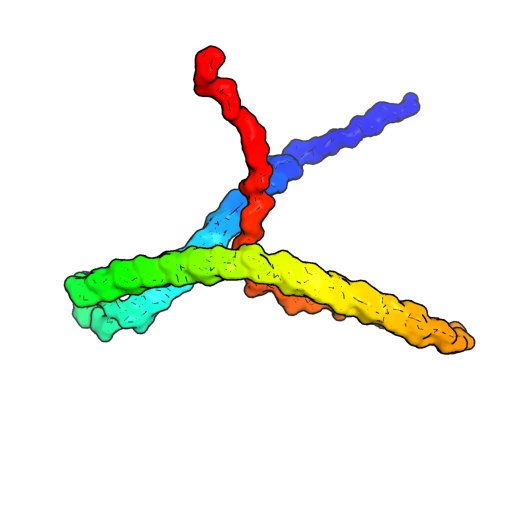R A O 1
ATOM 768 N N . GLU A 1 94 ? 20.078 -9.612 -25.289 1.00 90.62 94 GLU A N 1
ATOM 769 C CA . GLU A 1 94 ? 21.264 -9.567 -26.150 1.00 90.62 94 GLU A CA 1
ATOM 770 C C . GLU A 1 94 ? 21.594 -10.947 -26.735 1.00 90.62 94 GLU A C 1
ATOM 772 O O . GLU A 1 94 ? 21.827 -11.065 -27.938 1.00 90.62 94 GLU A O 1
ATOM 777 N N . ALA A 1 95 ? 21.529 -12.008 -25.923 1.00 90.75 95 ALA A N 1
ATOM 778 C CA . ALA A 1 95 ? 21.759 -13.378 -26.382 1.00 90.75 95 ALA A CA 1
ATOM 779 C C . ALA A 1 95 ? 20.725 -13.815 -27.431 1.00 90.75 95 ALA A C 1
ATOM 781 O O . ALA A 1 95 ? 21.083 -14.342 -28.485 1.00 90.75 95 ALA A O 1
ATOM 782 N N . LYS A 1 96 ? 19.438 -13.535 -27.191 1.00 89.69 96 LYS A N 1
ATOM 783 C CA . LYS A 1 96 ? 18.370 -13.830 -28.158 1.00 89.69 96 LYS A CA 1
ATOM 784 C C . LYS A 1 96 ? 18.508 -13.005 -29.435 1.00 89.69 96 LYS A C 1
ATOM 786 O O . LYS A 1 96 ? 18.297 -13.541 -30.519 1.00 89.69 96 LYS A O 1
ATOM 791 N N . ALA A 1 97 ? 18.886 -11.731 -29.331 1.00 86.06 97 ALA A N 1
ATOM 792 C CA . ALA A 1 97 ? 19.148 -10.890 -30.496 1.00 86.06 97 ALA A CA 1
ATOM 793 C C . ALA A 1 97 ? 20.319 -11.440 -31.329 1.00 86.06 97 ALA A C 1
ATOM 795 O O . ALA A 1 97 ? 20.212 -11.522 -32.552 1.00 86.06 97 ALA A O 1
ATOM 796 N N . ALA A 1 98 ? 21.394 -11.904 -30.683 1.00 81.19 98 ALA A N 1
ATOM 797 C CA . ALA A 1 98 ? 22.520 -12.544 -31.360 1.00 81.19 98 ALA A CA 1
ATOM 798 C C . ALA A 1 98 ? 22.131 -13.877 -32.027 1.00 81.19 98 ALA A C 1
ATOM 800 O O . ALA A 1 98 ? 22.555 -14.144 -33.151 1.00 81.19 98 ALA A O 1
ATOM 801 N N . GLU A 1 99 ? 21.274 -14.689 -31.398 1.00 78.94 99 GLU A N 1
ATOM 802 C CA . GLU A 1 99 ? 20.743 -15.913 -32.013 1.00 78.94 99 GLU A CA 1
ATOM 803 C C . GLU A 1 99 ? 19.877 -15.637 -33.251 1.00 78.94 99 GLU A C 1
ATOM 805 O O . GLU A 1 99 ? 19.948 -16.389 -34.225 1.00 78.94 99 GLU A O 1
ATOM 810 N N . VAL A 1 100 ? 19.067 -14.571 -33.241 1.00 75.69 100 VAL A N 1
ATOM 811 C CA . VAL A 1 100 ? 18.255 -14.158 -34.402 1.00 75.69 100 VAL A CA 1
ATOM 812 C C . VAL A 1 100 ? 19.150 -13.696 -35.557 1.00 75.69 100 VAL A C 1
ATOM 814 O O . VAL A 1 100 ? 18.874 -14.020 -36.710 1.00 75.69 100 VAL A O 1
ATOM 817 N N . VAL A 1 101 ? 20.260 -13.015 -35.253 1.00 72.44 101 VAL A N 1
ATOM 818 C CA . VAL A 1 101 ? 21.269 -12.595 -36.243 1.00 72.44 101 VAL A CA 1
ATOM 819 C C . VAL A 1 101 ? 22.074 -13.787 -36.786 1.00 72.44 101 VAL A C 1
ATOM 821 O O . VAL A 1 101 ? 22.485 -13.777 -37.941 1.00 72.44 101 VAL A O 1
ATOM 824 N N . GLN A 1 102 ? 22.287 -14.844 -35.997 1.00 61.62 102 GLN A N 1
ATOM 825 C CA . GLN A 1 102 ? 22.985 -16.053 -36.460 1.00 61.62 102 GLN A CA 1
ATOM 826 C C . GLN A 1 102 ? 22.081 -16.994 -37.271 1.00 61.62 102 GLN A C 1
ATOM 828 O O . GLN A 1 102 ? 22.534 -17.594 -38.246 1.00 61.62 102 GLN A O 1
ATOM 833 N N . LYS A 1 103 ? 20.793 -17.100 -36.918 1.00 59.09 103 LYS A N 1
ATOM 834 C CA . LYS A 1 103 ? 19.804 -17.915 -37.649 1.00 59.09 103 LYS A CA 1
ATOM 835 C C . LYS A 1 103 ? 19.375 -17.292 -38.986 1.00 59.09 103 LYS A C 1
ATOM 837 O O . LYS A 1 103 ? 18.759 -17.986 -39.789 1.00 59.09 103 LYS A O 1
ATOM 842 N N . SER A 1 104 ? 19.734 -16.034 -39.264 1.00 53.50 104 SER A N 1
ATOM 843 C CA . SER A 1 104 ? 19.500 -15.372 -40.556 1.00 53.50 104 SER A CA 1
ATOM 844 C C . SER A 1 104 ? 20.618 -15.572 -41.594 1.00 53.50 104 SER A C 1
ATOM 846 O O . SER A 1 104 ? 20.498 -15.052 -42.701 1.00 53.50 104 SER A O 1
ATOM 848 N N . ASN A 1 105 ? 21.661 -16.370 -41.310 1.00 52.16 105 ASN A N 1
ATOM 849 C CA . ASN A 1 105 ? 22.697 -16.727 -42.296 1.00 52.16 105 ASN A CA 1
ATOM 850 C C . ASN A 1 105 ? 22.469 -18.089 -42.997 1.00 52.16 105 ASN A C 1
ATOM 852 O O . ASN A 1 105 ? 23.420 -18.788 -43.344 1.00 52.16 105 ASN A O 1
ATOM 856 N N . VAL A 1 106 ? 21.210 -18.477 -43.227 1.00 43.47 106 VAL A N 1
ATOM 857 C CA . VAL A 1 106 ? 20.851 -19.558 -44.163 1.00 43.47 106 VAL A CA 1
ATOM 858 C C . VAL A 1 106 ? 20.052 -18.945 -45.319 1.00 43.47 106 VAL A C 1
ATOM 860 O O . VAL A 1 106 ? 18.888 -18.610 -45.152 1.00 43.47 106 VAL A O 1
ATOM 863 N N . ASN A 1 107 ? 20.738 -18.775 -46.457 1.00 41.47 107 ASN A N 1
ATOM 864 C CA . ASN A 1 107 ? 20.285 -18.445 -47.820 1.00 41.47 107 ASN A CA 1
ATOM 865 C C . ASN A 1 107 ? 19.055 -17.529 -48.021 1.00 41.47 107 ASN A C 1
ATOM 867 O O . ASN A 1 107 ? 17.909 -17.946 -47.874 1.00 41.47 107 ASN A O 1
ATOM 871 N N . LEU A 1 108 ? 19.311 -16.337 -48.581 1.00 34.56 108 LEU A N 1
ATOM 872 C CA . LEU A 1 108 ? 18.338 -15.559 -49.365 1.00 34.56 108 LEU A CA 1
ATOM 873 C C . LEU A 1 108 ? 17.831 -16.380 -50.572 1.00 34.56 108 LEU A C 1
ATOM 875 O O . LEU A 1 108 ? 18.628 -17.015 -51.267 1.00 34.56 108 LEU A O 1
ATOM 879 N N . PRO A 1 109 ? 16.535 -16.267 -50.901 1.00 36.62 109 PRO A N 1
ATOM 880 C CA . PRO A 1 109 ? 16.206 -15.387 -52.015 1.00 36.62 109 PRO A CA 1
ATOM 881 C C . PRO A 1 109 ? 15.160 -14.334 -51.640 1.00 36.62 109 PRO A C 1
ATOM 883 O O . PRO A 1 109 ? 14.334 -14.501 -50.747 1.00 36.62 109 PRO A O 1
ATOM 886 N N . ALA A 1 110 ? 15.254 -13.208 -52.337 1.00 44.56 110 ALA A N 1
ATOM 887 C CA . ALA A 1 110 ? 14.384 -12.059 -52.190 1.00 44.56 110 ALA A CA 1
ATOM 888 C C . ALA A 1 110 ? 12.946 -12.376 -52.626 1.00 44.56 110 ALA A C 1
ATOM 890 O O . ALA A 1 110 ? 12.726 -12.730 -53.780 1.00 44.56 110 ALA A O 1
ATOM 891 N N . SER A 1 111 ? 11.983 -12.143 -51.733 1.00 31.81 111 SER A N 1
ATOM 892 C CA . SER A 1 111 ? 10.678 -11.567 -52.078 1.00 31.81 111 SER A CA 1
ATOM 893 C C . SER A 1 111 ? 9.922 -11.183 -50.803 1.00 31.81 111 SER A C 1
ATOM 895 O O . SER A 1 111 ? 9.500 -12.037 -50.029 1.00 31.81 111 SER A O 1
ATOM 897 N N . GLU A 1 112 ? 9.836 -9.871 -50.602 1.00 39.81 112 GLU A N 1
ATOM 898 C CA . GLU A 1 112 ? 8.773 -9.093 -49.958 1.00 39.81 112 GLU A CA 1
ATOM 899 C C . GLU A 1 112 ? 7.743 -9.829 -49.087 1.00 39.81 112 GLU A C 1
ATOM 901 O O . GLU A 1 112 ? 6.902 -10.578 -49.575 1.00 39.81 112 GLU A O 1
ATOM 906 N N . SER A 1 113 ? 7.696 -9.448 -47.809 1.00 33.25 113 SER A N 1
ATOM 907 C CA . SER A 1 113 ? 6.454 -9.064 -47.124 1.00 33.25 113 SER A CA 1
ATOM 908 C C . SER A 1 113 ? 6.818 -8.271 -45.873 1.00 33.25 113 SER A C 1
ATOM 910 O O . SER A 1 113 ? 7.307 -8.804 -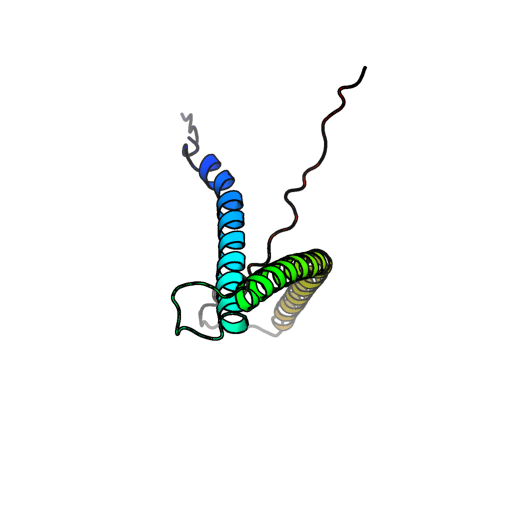44.880 1.00 33.25 113 SER A O 1
ATOM 912 N N . GLN A 1 114 ? 6.628 -6.956 -45.958 1.00 45.41 114 GLN A N 1
ATOM 913 C CA . GLN A 1 114 ? 6.679 -6.057 -44.815 1.00 45.41 114 GLN A CA 1
ATOM 914 C C . GLN A 1 114 ? 5.464 -6.339 -43.927 1.00 45.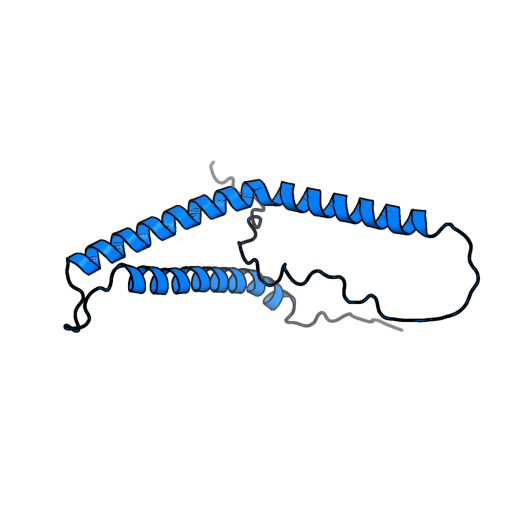41 114 GLN A C 1
ATOM 916 O O . GLN A 1 114 ? 4.332 -6.059 -44.309 1.00 45.41 114 GLN A O 1
ATOM 921 N N . SER A 1 115 ? 5.702 -6.845 -42.722 1.00 29.33 115 SER A N 1
ATOM 922 C CA . SER A 1 115 ? 4.750 -6.743 -41.618 1.00 29.33 115 SER A CA 1
ATOM 923 C C . SER A 1 115 ? 5.522 -6.413 -40.345 1.00 29.33 115 SER A C 1
ATOM 925 O O . SER A 1 115 ? 6.119 -7.281 -39.715 1.00 29.33 115 SER A O 1
ATOM 927 N N . SER A 1 116 ? 5.565 -5.112 -40.051 1.00 43.00 116 SER A N 1
ATOM 928 C CA . SER A 1 116 ? 5.528 -4.526 -38.706 1.00 43.00 116 SER A CA 1
ATOM 929 C C . SER A 1 116 ? 6.036 -5.403 -37.553 1.00 43.00 116 SER A C 1
ATOM 931 O O . SER A 1 116 ? 5.266 -6.128 -36.931 1.00 43.00 116 SER A O 1
ATOM 933 N N . ILE A 1 117 ? 7.305 -5.217 -37.179 1.00 36.84 117 ILE A N 1
ATOM 934 C CA . ILE A 1 117 ? 7.776 -5.449 -35.807 1.00 36.84 117 ILE A CA 1
ATOM 935 C C . ILE A 1 117 ? 8.074 -4.076 -35.202 1.00 36.84 117 ILE A C 1
ATOM 937 O O . ILE A 1 117 ? 9.217 -3.647 -35.094 1.00 36.84 117 ILE A O 1
ATOM 941 N N . ALA A 1 118 ? 7.008 -3.350 -34.874 1.00 32.69 118 ALA A N 1
ATOM 942 C CA . ALA A 1 118 ? 7.063 -2.225 -33.942 1.00 32.69 118 ALA A CA 1
ATOM 943 C C . ALA A 1 118 ? 6.370 -2.567 -32.610 1.00 32.69 118 ALA A C 1
ATOM 945 O O . ALA A 1 118 ? 6.200 -1.697 -31.767 1.00 32.69 118 ALA A O 1
ATOM 946 N N . GLU A 1 119 ? 6.010 -3.836 -32.390 1.00 36.69 119 GLU A N 1
ATOM 947 C CA . GLU A 1 119 ? 5.351 -4.272 -31.160 1.00 36.69 119 GLU A CA 1
ATOM 948 C C . GLU A 1 119 ? 5.902 -5.620 -30.690 1.00 36.69 119 GLU A C 1
ATOM 950 O O . GLU A 1 119 ? 5.258 -6.658 -30.752 1.00 36.69 119 GLU A O 1
ATOM 955 N N . ILE A 1 120 ? 7.155 -5.598 -30.236 1.00 37.09 120 ILE A N 1
ATOM 956 C CA . ILE A 1 120 ? 7.626 -6.493 -29.170 1.00 37.09 120 ILE A CA 1
ATOM 957 C C . ILE A 1 120 ? 8.403 -5.618 -28.183 1.00 37.09 120 ILE A C 1
ATOM 959 O O . ILE A 1 120 ? 9.575 -5.829 -27.887 1.00 37.09 120 ILE A O 1
ATOM 963 N N . VAL A 1 121 ? 7.741 -4.568 -27.703 1.00 29.11 121 VAL A N 1
ATOM 964 C CA . VAL A 1 121 ? 7.972 -4.130 -26.332 1.00 29.11 121 VAL A CA 1
ATOM 965 C C . VAL A 1 121 ? 6.990 -4.978 -25.535 1.00 29.11 121 VAL A C 1
ATOM 967 O O . VAL A 1 121 ? 5.791 -4.874 -25.796 1.00 29.11 121 VAL A O 1
ATOM 970 N N . PRO A 1 122 ? 7.421 -5.861 -24.621 1.00 35.53 122 PRO A N 1
ATOM 971 C CA . PRO A 1 122 ? 6.496 -6.359 -23.627 1.00 35.53 122 PRO A CA 1
ATOM 972 C C . PRO A 1 122 ? 5.983 -5.128 -22.881 1.00 35.53 122 PRO A C 1
ATOM 974 O O . PRO A 1 122 ? 6.724 -4.462 -22.155 1.00 35.53 122 PRO A O 1
ATOM 977 N N . VAL A 1 123 ? 4.726 -4.792 -23.148 1.00 36.59 123 VAL A N 1
ATOM 978 C CA . VAL A 1 123 ? 3.867 -4.002 -22.279 1.00 36.59 123 VAL A CA 1
ATOM 979 C C . VAL A 1 123 ? 3.914 -4.693 -20.922 1.00 36.59 123 VAL A C 1
ATOM 981 O O . VAL A 1 123 ? 3.249 -5.700 -20.760 1.00 36.59 123 VAL A O 1
ATOM 984 N N . ASP A 1 124 ? 4.810 -4.254 -20.032 1.00 28.91 124 ASP A N 1
ATOM 985 C CA . ASP A 1 124 ? 4.733 -4.427 -18.568 1.00 28.91 124 ASP A CA 1
ATOM 986 C C . ASP A 1 124 ? 5.940 -3.793 -17.840 1.00 28.91 124 ASP A C 1
ATOM 988 O O . ASP A 1 124 ? 6.498 -4.345 -16.893 1.00 28.91 124 ASP A O 1
ATOM 992 N N . LEU A 1 125 ? 6.341 -2.579 -18.238 1.00 36.94 125 LEU A N 1
ATOM 993 C CA . LEU A 1 125 ? 7.027 -1.670 -17.302 1.00 36.94 125 LEU A CA 1
ATOM 994 C C . LEU A 1 125 ? 6.246 -0.376 -17.037 1.00 36.94 125 LEU A C 1
ATOM 996 O O . LEU A 1 125 ? 6.698 0.466 -16.270 1.00 36.94 125 LEU A O 1
ATOM 1000 N N . GLU A 1 126 ? 5.036 -0.254 -17.584 1.00 32.91 126 GLU A N 1
ATOM 1001 C CA . GLU A 1 126 ? 4.117 0.839 -17.243 1.00 32.91 126 GLU A CA 1
ATOM 1002 C C . GLU A 1 126 ? 3.236 0.495 -16.018 1.00 32.91 126 GLU A C 1
ATOM 1004 O O . GLU A 1 126 ? 2.660 1.391 -15.410 1.00 32.91 126 GLU A O 1
ATOM 1009 N N . ASN A 1 127 ? 3.173 -0.780 -15.596 1.00 34.31 127 ASN A N 1
ATOM 1010 C CA . ASN A 1 127 ? 2.334 -1.242 -14.474 1.00 34.31 127 ASN A CA 1
ATOM 1011 C C . ASN A 1 127 ? 3.099 -1.798 -13.258 1.00 34.31 127 ASN A C 1
ATOM 1013 O O . ASN A 1 127 ? 2.484 -2.328 -12.334 1.00 34.31 127 ASN A O 1
ATOM 1017 N N . SER A 1 128 ? 4.422 -1.630 -13.196 1.00 31.61 128 SER A N 1
ATOM 1018 C CA . SER A 1 128 ? 5.215 -1.984 -12.010 1.00 31.61 128 SER A CA 1
ATOM 1019 C C . SER A 1 128 ? 5.904 -0.747 -11.442 1.00 31.61 128 SER A C 1
ATOM 1021 O O . SER A 1 128 ? 7.127 -0.638 -11.424 1.00 31.61 128 SER A O 1
ATOM 1023 N N . ILE A 1 129 ? 5.097 0.208 -10.980 1.00 36.59 129 ILE A N 1
ATOM 1024 C CA . ILE A 1 129 ? 5.579 1.307 -10.145 1.00 36.59 129 ILE A CA 1
ATOM 1025 C C . ILE A 1 129 ? 5.961 0.714 -8.783 1.00 36.59 129 ILE A C 1
ATOM 1027 O O . ILE A 1 129 ? 5.120 0.513 -7.909 1.00 36.59 129 ILE A O 1
ATOM 1031 N N . ILE A 1 130 ? 7.249 0.418 -8.620 1.00 36.53 130 ILE A N 1
ATOM 1032 C CA . ILE A 1 130 ? 7.931 0.444 -7.328 1.00 36.53 130 ILE A CA 1
ATOM 1033 C C . ILE A 1 130 ? 9.166 1.358 -7.513 1.00 36.53 130 ILE A C 1
ATOM 1035 O O . ILE A 1 130 ? 9.912 1.143 -8.472 1.00 36.53 130 ILE A O 1
ATOM 1039 N N . PRO A 1 131 ? 9.349 2.389 -6.659 1.00 41.38 131 PRO A N 1
ATOM 1040 C CA . PRO A 1 131 ? 10.190 3.561 -6.920 1.00 41.38 131 PRO A CA 1
ATOM 1041 C C . PRO A 1 131 ? 11.661 3.312 -7.279 1.00 41.38 131 PRO A C 1
ATOM 1043 O O . PRO A 1 131 ? 12.318 2.388 -6.800 1.00 41.38 131 PRO A O 1
ATOM 1046 N N . ASP A 1 132 ? 12.177 4.254 -8.065 1.00 38.09 132 ASP A N 1
ATOM 1047 C CA . ASP A 1 132 ? 13.584 4.445 -8.410 1.00 38.09 132 ASP A CA 1
ATOM 1048 C C . ASP A 1 132 ? 14.407 4.845 -7.159 1.00 38.09 132 ASP A C 1
ATOM 1050 O O . ASP A 1 132 ? 14.091 5.864 -6.537 1.00 38.09 132 ASP A O 1
ATOM 1054 N N . PRO A 1 133 ? 15.449 4.099 -6.742 1.00 45.81 133 PRO A N 1
ATOM 1055 C CA . PRO A 1 133 ? 16.184 4.391 -5.503 1.00 45.81 133 PRO A CA 1
ATOM 1056 C C . PRO A 1 133 ? 17.407 5.297 -5.667 1.00 45.81 133 PRO A C 1
ATOM 1058 O O . PRO A 1 133 ? 18.157 5.468 -4.707 1.00 45.81 133 PRO A O 1
ATOM 1061 N N . LEU A 1 134 ? 17.663 5.867 -6.846 1.00 37.72 134 LEU A N 1
ATOM 1062 C CA . LEU A 1 134 ? 18.882 6.643 -7.091 1.00 37.72 134 LEU A CA 1
ATOM 1063 C C . LEU A 1 134 ? 18.588 8.027 -7.677 1.00 37.72 134 LEU A C 1
ATOM 1065 O O . LEU A 1 134 ? 18.928 8.337 -8.811 1.00 37.72 134 LEU A O 1
ATOM 1069 N N . ASN A 1 135 ? 18.081 8.916 -6.820 1.00 43.84 135 ASN A N 1
ATOM 1070 C CA . ASN A 1 135 ? 18.648 10.263 -6.746 1.00 43.84 135 ASN A CA 1
ATOM 1071 C C . ASN A 1 135 ? 19.397 10.417 -5.415 1.00 43.84 135 ASN A C 1
ATOM 1073 O O . ASN A 1 135 ? 18.981 11.138 -4.512 1.00 43.84 135 ASN A O 1
ATOM 1077 N N . GLN A 1 136 ? 20.495 9.674 -5.284 1.00 42.38 136 GL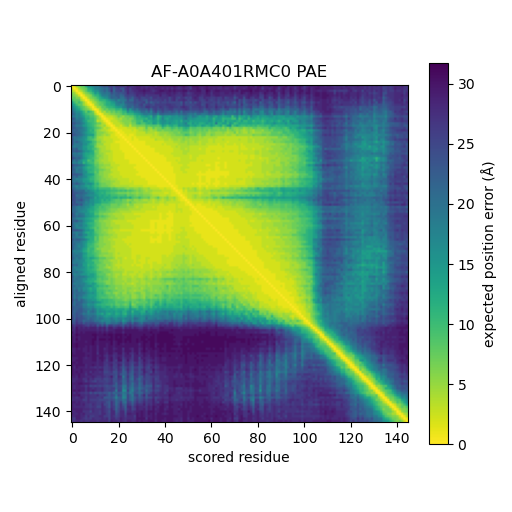N A N 1
ATOM 1078 C CA . GLN A 1 136 ? 21.563 10.004 -4.348 1.00 42.38 136 GLN A CA 1
ATOM 1079 C C . GLN A 1 136 ? 22.832 10.267 -5.157 1.00 42.38 136 GLN A C 1
ATOM 1081 O O . GLN A 1 136 ? 23.698 9.405 -5.289 1.00 42.38 136 GLN A O 1
ATOM 1086 N N . THR A 1 137 ? 22.952 11.479 -5.699 1.00 35.34 137 THR A N 1
ATOM 1087 C CA . THR A 1 137 ? 24.274 12.080 -5.890 1.00 35.34 137 THR A CA 1
ATOM 1088 C C . THR A 1 137 ? 24.662 12.797 -4.603 1.00 35.34 137 THR A C 1
ATOM 1090 O O . THR A 1 137 ? 23.947 13.666 -4.109 1.00 35.34 137 THR A O 1
ATOM 1093 N N . ASN A 1 138 ? 25.787 12.350 -4.064 1.00 36.69 138 ASN A N 1
ATOM 1094 C CA . ASN A 1 138 ? 26.368 12.653 -2.768 1.00 36.69 138 ASN A CA 1
ATOM 1095 C C . ASN A 1 138 ? 27.203 13.957 -2.760 1.00 36.69 138 ASN A C 1
ATOM 1097 O O . ASN A 1 138 ? 27.725 14.374 -3.792 1.00 36.69 138 ASN A O 1
ATOM 1101 N N . THR A 1 139 ? 27.420 14.468 -1.538 1.00 35.03 139 THR A N 1
ATOM 1102 C CA . THR A 1 139 ? 28.614 15.166 -0.990 1.00 35.03 139 THR A CA 1
ATOM 1103 C C . THR A 1 139 ? 28.955 16.619 -1.362 1.00 35.03 139 THR A C 1
ATOM 1105 O O . THR A 1 139 ? 29.312 16.923 -2.495 1.00 35.03 139 THR A O 1
ATOM 1108 N N . GLY A 1 140 ? 29.007 17.479 -0.326 1.00 29.73 140 GLY A N 1
ATOM 1109 C CA . GLY A 1 140 ? 29.693 18.776 -0.356 1.00 29.73 140 GLY A CA 1
ATOM 1110 C C . GLY A 1 140 ? 29.434 19.714 0.837 1.00 29.73 140 GLY A C 1
ATOM 1111 O O . GLY A 1 140 ? 29.006 20.839 0.617 1.00 29.73 140 GLY A O 1
ATOM 1112 N N . SER A 1 141 ? 29.708 19.296 2.079 1.00 34.22 141 SER A N 1
ATOM 1113 C CA . SER A 1 141 ? 29.993 20.235 3.182 1.00 34.22 141 SER A CA 1
ATOM 1114 C C . SER A 1 141 ? 31.313 19.853 3.841 1.00 34.22 141 SER A C 1
ATOM 1116 O O . SER A 1 141 ? 31.476 18.706 4.257 1.00 34.22 141 SER A O 1
ATOM 1118 N N . PRO A 1 142 ? 32.221 20.823 3.978 1.00 45.62 142 PRO A N 1
ATOM 1119 C CA . PRO A 1 142 ? 32.928 21.016 5.229 1.00 45.62 142 PRO A CA 1
ATOM 1120 C C . PRO A 1 142 ? 32.778 22.479 5.653 1.00 45.62 142 PRO A C 1
ATOM 1122 O O . PRO A 1 142 ? 33.303 23.376 5.003 1.00 45.62 142 PRO A O 1
ATOM 1125 N N . ASP A 1 143 ? 32.058 22.702 6.746 1.00 37.34 143 ASP A N 1
ATOM 1126 C CA . ASP A 1 143 ? 32.169 23.938 7.512 1.00 37.34 143 ASP A CA 1
ATOM 1127 C C . ASP A 1 143 ? 32.368 23.527 8.973 1.00 37.34 143 ASP A C 1
ATOM 1129 O O . ASP A 1 143 ? 31.421 23.190 9.690 1.00 37.34 143 ASP A O 1
ATOM 1133 N N . GLN A 1 144 ? 33.638 23.412 9.362 1.00 39.72 144 GLN A N 1
ATOM 1134 C CA . GLN A 1 144 ? 34.075 23.440 10.752 1.00 39.72 144 GLN A CA 1
ATOM 1135 C C . GLN A 1 144 ? 35.585 23.718 10.815 1.00 39.72 144 GLN A C 1
ATOM 1137 O O . GLN A 1 144 ? 36.394 22.824 10.578 1.00 39.72 144 GLN A O 1
ATOM 1142 N N . SER A 1 145 ? 35.878 24.949 11.255 1.00 36.59 145 SER A N 1
ATOM 1143 C CA . SER A 1 145 ? 37.169 25.54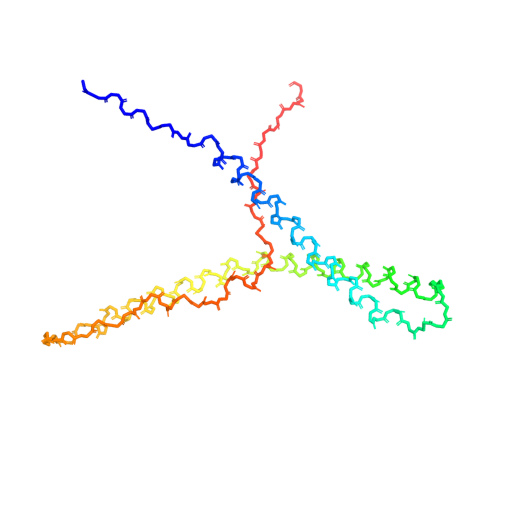9 11.654 1.00 36.59 145 SER A CA 1
ATOM 1144 C C . SER A 1 145 ? 38.108 26.023 10.547 1.00 36.59 145 SER A C 1
ATOM 1146 O O . SER A 1 145 ? 38.605 25.186 9.766 1.00 36.59 145 SER A O 1
#

Sequence (145 aa):
HNWAGHRKPAGKGHRDRMEPEIRNLRDFLLVYNKMTETCFNKCVTNLNYRNITLTEENCINNCAGKLIHTNHRLMSAYVQLMPTIVQRRISDYEAKAAEVVQKSNVNLPASESQSSIAEIVPVDLENSIIPDPLNQTNTGSPDQS

Secondary structure (DSSP, 8-state):
---------TTHHHHHHHHHHHHHHHHHHHHHHHHHHHHHHHH----SSSSPPHHHHHHHHHHHHHHHHHHHHHHHHHHHHHHHHHHHHHHHHHHHHHHHHHHT-S--------------S-S-SSS------------------

pLDDT: mean 73.1, std 25.65, range [28.91, 98.38]

InterPro domains:
  IPR004217 Tim10-like [PF02953] (23-79)
  IPR035427 Tim10-like domain superfamily [G3DSA:1.10.287.810] (15-104)
  IPR035427 Tim10-like domain superfamily [SSF144122] (25-92)
  IPR050673 Mitochondrial import inner membrane translocase subunit [PTHR13172] (19-111)

Foldseek 3Di:
DDPPDPDDPPPPVVVVVCVVVVLVVVVVVVLVVVLVVVLCVVQVDDDPDPDDDPSSVVSSVVSSVVSVVVLVVVLVVCQVCVVVVVVVVVVVVVVVVVVVVVVVPDDDDDDDDDDDPPPPPPPDPVPDPDDDPDPDPDDDDDDDD

Mean predicted aligned error: 15.92 Å

Organism: Chiloscyllium punctatum (NCBI:txid137246)

Radius of gyration: 26.17 Å; Cα contacts (8 Å, |Δi|>4): 22; chains: 1; bounding box: 62×54×73 Å

Solvent-accessible surface area (backbone atoms only — not comparable to full-atom values): 9475 Å² total; per-residue (Å²): 141,78,89,81,74,81,75,72,71,93,59,54,73,60,49,67,61,46,47,61,57,52,47,54,52,49,54,50,50,53,54,48,55,52,47,53,54,53,35,44,75,69,33,65,85,71,82,91,54,96,66,83,47,73,69,32,50,56,40,37,56,52,43,51,53,50,50,52,56,50,50,53,53,52,49,55,50,46,66,70,47,45,63,62,55,52,51,52,51,53,52,54,52,52,52,52,52,51,50,56,62,59,69,66,76,67,78,89,78,92,77,90,79,94,72,86,86,86,76,83,68,79,89,68,73,88,78,62,91,69,85,86,87,76,89,74,86,79,90,89,82,88,89,81,134